Protein AF-A0A966MSS8-F1 (afdb_monomer_lite)

Secondary structure (DSSP, 8-state):
----TTT-TTHHHHHHHHHHHHHHHHHIIIIIHHHHHHHHHHHHHHHHHHHHHHHHHHHHHHHHHHHHHHHTTS-HHHHHHHHHHHHHHHHHHHHHHHHHHHH---

pLDDT: mean 84.5, std 10.58, range [46.78, 97.5]

Foldseek 3Di:
DQADVVGDVCNVVVVVVVVVVVVVCCCCVPVVVVVVVVVCVVVVVVCVVVVVVCVVVVLVCQLVVQLVVVVVPDPSVVSNVVSCVVVVVCCVVVVVVVVVVVVDDD

Sequence (106 aa):
MAGTPFTNPDWAEETTEQIDRLVGVVRDRVTNNIVTVVRTIVFGLLGALLGIAIAVIGLILATRGLQVLIALAVSEERAVYISYLLLGAILVVGGSAAMRRRSGTP

Radius of gyration: 30.39 Å; chains: 1; bounding box: 65×14×76 Å

Structure (mmCIF, N/CA/C/O backbone):
data_AF-A0A966MSS8-F1
#
_entry.id   AF-A0A966MSS8-F1
#
loop_
_atom_site.group_PDB
_atom_site.id
_atom_site.type_symbol
_atom_site.label_atom_id
_atom_site.label_alt_id
_atom_site.label_comp_id
_atom_site.label_asym_id
_atom_site.label_entity_id
_atom_site.label_seq_id
_atom_site.pdbx_PDB_ins_code
_atom_site.Cartn_x
_atom_site.Cartn_y
_atom_site.Cartn_z
_atom_site.occupancy
_atom_site.B_iso_or_equiv
_atom_site.auth_seq_id
_atom_site.auth_comp_id
_atom_site.auth_asym_id
_atom_site.auth_atom_id
_atom_site.pdbx_PDB_model_num
ATOM 1 N N . MET A 1 1 ? -40.485 0.399 34.446 1.00 47.78 1 MET A N 1
ATOM 2 C CA . MET A 1 1 ? -40.427 1.545 35.379 1.00 47.78 1 MET A CA 1
ATOM 3 C C . MET A 1 1 ? -39.173 1.349 36.206 1.00 47.78 1 MET A C 1
ATOM 5 O O . MET A 1 1 ? -39.003 0.244 36.696 1.00 47.78 1 MET A O 1
ATOM 9 N N . ALA A 1 2 ? -38.271 2.329 36.283 1.00 55.94 2 ALA A N 1
ATOM 10 C CA . ALA A 1 2 ? -37.100 2.199 37.149 1.00 55.94 2 ALA A CA 1
ATOM 11 C C . ALA A 1 2 ? -37.593 2.161 38.602 1.00 55.94 2 ALA A C 1
ATOM 13 O O . ALA A 1 2 ? -38.197 3.133 39.061 1.00 55.94 2 ALA A O 1
ATOM 14 N N . GLY A 1 3 ? -37.426 1.021 39.278 1.00 61.41 3 GLY A N 1
ATOM 15 C CA . GLY A 1 3 ? -37.715 0.914 40.705 1.00 61.41 3 GLY A CA 1
ATOM 16 C C . GLY A 1 3 ? -36.858 1.921 41.464 1.00 61.41 3 GLY A C 1
ATOM 17 O O . GLY A 1 3 ? -35.765 2.256 41.024 1.00 61.41 3 GLY A O 1
ATOM 18 N N . THR A 1 4 ? -37.363 2.461 42.560 1.00 68.75 4 THR A N 1
ATOM 19 C CA . THR A 1 4 ? -36.591 3.310 43.480 1.00 68.75 4 THR A CA 1
ATOM 20 C C . THR A 1 4 ? -36.326 2.515 44.757 1.00 68.75 4 THR A C 1
ATOM 22 O O . THR A 1 4 ? -37.066 1.564 45.022 1.00 68.75 4 THR A O 1
ATOM 25 N N . PRO A 1 5 ? -35.347 2.894 45.600 1.00 67.44 5 PRO A N 1
ATOM 26 C CA . PRO A 1 5 ? -35.046 2.153 46.834 1.00 67.44 5 PRO A CA 1
ATOM 27 C C . PRO A 1 5 ? -36.236 2.050 47.802 1.00 67.44 5 PRO A C 1
ATOM 29 O O . PRO A 1 5 ? -36.229 1.232 48.712 1.00 67.44 5 PRO A O 1
ATOM 32 N N . PHE A 1 6 ? -37.267 2.877 47.609 1.00 63.91 6 PHE A N 1
ATOM 33 C CA . PHE A 1 6 ? -38.488 2.887 48.413 1.00 63.91 6 PHE A CA 1
ATOM 34 C C . PHE A 1 6 ? -39.641 2.075 47.803 1.00 63.91 6 PHE A C 1
ATOM 36 O O . PHE A 1 6 ? -40.670 1.909 48.450 1.00 63.91 6 PHE A O 1
ATOM 43 N N . THR A 1 7 ? -39.505 1.604 46.561 1.00 72.94 7 THR A N 1
ATOM 44 C CA . THR A 1 7 ? -40.572 0.910 45.813 1.00 72.94 7 THR A CA 1
ATOM 45 C C . THR A 1 7 ? -40.148 -0.445 45.248 1.00 72.94 7 THR A C 1
ATOM 47 O O . THR A 1 7 ? -41.018 -1.230 44.879 1.00 72.94 7 THR A O 1
ATOM 50 N N . ASN A 1 8 ? -38.845 -0.742 45.208 1.00 71.12 8 ASN A N 1
ATOM 51 C CA . ASN A 1 8 ? -38.300 -2.028 44.787 1.00 71.12 8 ASN A CA 1
ATOM 52 C C . ASN A 1 8 ? -37.221 -2.503 45.788 1.00 71.12 8 ASN A C 1
ATOM 54 O O . ASN A 1 8 ? -36.213 -1.806 45.936 1.00 71.12 8 ASN A O 1
ATOM 58 N N . PRO A 1 9 ? -37.404 -3.654 46.467 1.00 78.00 9 PRO A N 1
ATOM 59 C CA . PRO A 1 9 ? -36.412 -4.199 47.397 1.00 78.00 9 PRO A CA 1
ATOM 60 C C . PRO A 1 9 ? -35.086 -4.585 46.719 1.00 78.00 9 PRO A C 1
ATOM 62 O O . PRO A 1 9 ? -34.039 -4.446 47.347 1.00 78.00 9 PRO A O 1
ATOM 65 N N . ASP A 1 10 ? -35.105 -4.952 45.433 1.00 79.75 10 ASP A N 1
ATOM 66 C CA . ASP A 1 10 ? -33.917 -5.397 44.681 1.00 79.75 10 ASP A CA 1
ATOM 67 C C . ASP A 1 10 ? -33.230 -4.248 43.918 1.00 79.75 10 ASP A C 1
ATOM 69 O O . ASP A 1 10 ? -32.321 -4.446 43.109 1.00 79.75 10 ASP A O 1
ATOM 73 N N . TRP A 1 11 ? -33.643 -3.004 44.187 1.00 81.75 11 TRP A N 1
ATOM 74 C CA . TRP A 1 11 ? -33.185 -1.811 43.471 1.00 81.75 11 TRP A CA 1
ATOM 75 C C . TRP A 1 11 ? -31.660 -1.657 43.434 1.00 81.75 11 TRP A C 1
ATOM 77 O O . TRP A 1 11 ? -31.097 -1.237 42.419 1.00 81.75 11 TRP A O 1
ATOM 87 N N . ALA A 1 12 ? -30.993 -1.967 44.546 1.00 79.69 12 ALA A N 1
ATOM 88 C CA . ALA A 1 12 ? -29.552 -1.792 44.670 1.00 79.69 12 ALA A CA 1
ATOM 89 C C . ALA A 1 12 ? -28.777 -2.759 43.761 1.00 79.69 12 ALA A C 1
ATOM 91 O O . ALA A 1 12 ? -27.814 -2.350 43.111 1.00 79.69 12 ALA A O 1
ATOM 92 N N . GLU A 1 13 ? -29.213 -4.016 43.681 1.00 84.00 13 GLU A N 1
ATOM 93 C CA . GLU A 1 13 ? -28.589 -5.047 42.849 1.00 84.00 13 GLU A CA 1
ATOM 94 C C . GLU A 1 13 ? -28.814 -4.744 41.364 1.00 84.00 13 GLU A C 1
ATOM 96 O O . GLU A 1 13 ? -27.862 -4.647 40.589 1.00 84.00 13 GLU A O 1
ATOM 101 N N . GLU A 1 14 ? -30.057 -4.429 40.996 1.00 82.19 14 GLU A N 1
ATOM 102 C CA . GLU A 1 14 ? -30.448 -4.137 39.615 1.00 82.19 14 GLU A CA 1
ATOM 103 C C . GLU A 1 14 ? -29.769 -2.865 39.067 1.00 82.19 14 GLU A C 1
ATOM 105 O O . GLU A 1 14 ? -29.367 -2.807 37.901 1.00 82.19 14 GLU A O 1
ATOM 110 N N . THR A 1 15 ? -29.581 -1.843 39.911 1.00 83.38 15 THR A N 1
ATOM 111 C CA . THR A 1 15 ? -28.857 -0.613 39.541 1.00 83.38 15 THR A CA 1
ATOM 112 C C . THR A 1 15 ? -27.355 -0.864 39.411 1.00 83.38 15 THR A C 1
ATOM 114 O O . THR A 1 15 ? -26.719 -0.346 38.490 1.00 83.38 15 THR A O 1
ATOM 117 N N . THR A 1 16 ? -26.777 -1.677 40.297 1.00 86.06 16 THR A N 1
ATOM 118 C CA . THR A 1 16 ? -25.346 -2.011 40.254 1.00 86.06 16 THR A CA 1
ATOM 119 C C . THR A 1 16 ? -25.009 -2.816 39.002 1.00 86.06 16 THR A C 1
ATOM 121 O O . THR A 1 16 ? -24.051 -2.478 38.307 1.00 86.06 16 THR A O 1
ATOM 124 N N . GLU A 1 17 ? -25.833 -3.802 38.639 1.00 87.62 17 GLU A N 1
ATOM 125 C CA . GLU A 1 17 ? -25.664 -4.550 37.389 1.00 87.62 17 GLU A CA 1
ATOM 126 C C . GLU A 1 17 ? -25.775 -3.658 36.147 1.00 87.62 17 GLU A C 1
ATOM 128 O O . GLU A 1 17 ? -25.050 -3.856 35.172 1.00 87.62 17 GLU A O 1
ATOM 133 N N . GLN A 1 18 ? -26.675 -2.671 36.150 1.00 85.88 18 GLN A N 1
ATOM 134 C CA . GLN A 1 18 ? -26.797 -1.728 35.035 1.00 85.88 18 GLN A CA 1
ATOM 135 C C . GLN A 1 18 ? -25.549 -0.855 34.887 1.00 85.88 18 GLN A C 1
ATOM 137 O O . GLN A 1 18 ? -25.084 -0.642 33.764 1.00 85.88 18 GLN A O 1
ATOM 142 N N . ILE A 1 19 ? -24.987 -0.378 36.001 1.00 86.69 19 ILE A N 1
ATOM 143 C CA . ILE A 1 19 ? -23.738 0.390 35.998 1.00 86.69 19 ILE A CA 1
ATOM 144 C C . ILE A 1 19 ? -22.585 -0.486 35.501 1.00 86.69 19 ILE A C 1
ATOM 146 O O . ILE A 1 19 ? -21.837 -0.046 34.628 1.00 86.69 19 ILE A O 1
ATOM 150 N N . ASP A 1 20 ? -22.467 -1.723 35.985 1.00 88.69 20 ASP A N 1
ATOM 151 C CA . ASP A 1 20 ? -21.393 -2.634 35.580 1.00 88.69 20 ASP A CA 1
ATOM 152 C C . ASP A 1 20 ? -21.473 -2.982 34.085 1.00 88.69 20 ASP A C 1
ATOM 154 O O . ASP A 1 20 ? -20.482 -2.870 33.360 1.00 88.69 20 ASP A O 1
ATOM 158 N N . ARG A 1 21 ? -22.678 -3.258 33.564 1.00 86.00 21 ARG A N 1
ATOM 159 C CA . ARG A 1 21 ? -22.899 -3.453 32.119 1.00 86.00 21 ARG A CA 1
ATOM 160 C C . ARG A 1 21 ? -22.521 -2.213 31.309 1.00 86.00 21 ARG A C 1
ATOM 162 O O . ARG A 1 21 ? -21.906 -2.342 30.251 1.00 86.00 21 ARG A O 1
ATOM 169 N N . LEU A 1 22 ? -22.867 -1.014 31.779 1.00 85.19 22 LEU A N 1
ATOM 170 C CA . LEU A 1 22 ? -22.548 0.229 31.074 1.00 85.19 22 LEU A CA 1
ATOM 171 C C . LEU A 1 22 ? -21.035 0.495 31.058 1.00 85.19 22 LEU A C 1
ATOM 173 O O . LEU A 1 22 ? -20.477 0.822 30.008 1.00 85.19 22 LEU A O 1
ATOM 177 N N . VAL A 1 23 ? -20.361 0.310 32.195 1.00 84.62 23 VAL A N 1
ATOM 178 C CA . VAL A 1 23 ? -18.903 0.449 32.319 1.00 84.62 23 VAL A CA 1
ATOM 179 C C . VAL A 1 23 ? -18.186 -0.604 31.473 1.00 84.62 23 VAL A C 1
ATOM 181 O O . VAL A 1 23 ? -17.229 -0.264 30.775 1.00 84.62 23 VAL A O 1
ATOM 184 N N . GLY A 1 24 ? -18.682 -1.844 31.457 1.00 81.44 24 GLY A N 1
ATOM 185 C CA . GLY A 1 24 ? -18.201 -2.916 30.587 1.00 81.44 24 GLY A CA 1
ATOM 186 C C . GLY A 1 24 ? -18.274 -2.532 29.109 1.00 81.44 24 GLY A C 1
ATOM 187 O O . GLY A 1 24 ? -17.266 -2.586 28.407 1.00 81.44 24 GLY A O 1
ATOM 188 N N . VAL A 1 25 ? -19.420 -2.015 28.650 1.00 80.56 25 VAL A N 1
ATOM 189 C CA . VAL A 1 25 ? -19.597 -1.551 27.262 1.00 80.56 25 VAL A CA 1
ATOM 190 C C . VAL A 1 25 ? -18.638 -0.412 26.915 1.00 80.56 25 VAL A C 1
ATOM 192 O O . VAL A 1 25 ? -18.061 -0.413 25.827 1.00 80.56 25 VAL A O 1
ATOM 195 N N . VAL A 1 26 ? -18.445 0.562 27.808 1.00 80.88 26 VAL A N 1
ATOM 196 C CA . VAL A 1 26 ? -17.502 1.669 27.574 1.00 80.88 26 VAL A CA 1
ATOM 197 C C . VAL A 1 26 ? -16.069 1.145 27.501 1.00 80.88 26 VAL A C 1
ATOM 199 O O . VAL A 1 26 ? -15.343 1.485 26.565 1.00 80.88 26 VAL A O 1
ATOM 202 N N . ARG A 1 27 ? -15.664 0.281 28.436 1.00 78.00 27 ARG A N 1
ATOM 203 C CA . ARG A 1 27 ? -14.326 -0.318 28.465 1.00 78.00 27 ARG A CA 1
ATOM 204 C C . ARG A 1 27 ? -14.045 -1.122 27.199 1.00 78.00 27 ARG A C 1
ATOM 206 O O . ARG A 1 27 ? -13.024 -0.896 26.550 1.00 78.00 27 ARG A O 1
ATOM 213 N N . ASP A 1 28 ? -14.955 -2.005 26.811 1.00 77.19 28 ASP A N 1
ATOM 214 C CA . ASP A 1 28 ? -14.763 -2.877 25.652 1.00 77.19 28 ASP A CA 1
ATOM 215 C C . ASP A 1 28 ? -14.751 -2.088 24.344 1.00 77.19 28 ASP A C 1
ATOM 217 O O . ASP A 1 28 ? -13.930 -2.342 23.458 1.00 77.19 28 ASP A O 1
ATOM 221 N N . ARG A 1 29 ? -15.621 -1.080 24.231 1.00 72.19 29 ARG A N 1
ATOM 222 C CA . ARG A 1 29 ? -15.758 -0.278 23.013 1.00 72.19 29 ARG A CA 1
ATOM 223 C C . ARG A 1 29 ? -14.649 0.758 22.851 1.00 72.19 29 ARG A C 1
ATOM 225 O O . ARG A 1 29 ? -14.377 1.154 21.718 1.00 72.19 29 ARG A O 1
ATOM 232 N N . VAL A 1 30 ? -14.000 1.179 23.935 1.00 73.94 30 VAL A N 1
ATOM 233 C CA . VAL A 1 30 ? -12.929 2.184 23.901 1.00 73.94 30 VAL A CA 1
ATOM 234 C C . VAL A 1 30 ? -11.557 1.516 23.943 1.00 73.94 30 VAL A C 1
ATOM 236 O O . VAL A 1 30 ? -10.756 1.723 23.036 1.00 73.94 30 VAL A O 1
ATOM 239 N N . THR A 1 31 ? -11.268 0.663 24.925 1.00 76.25 31 THR A N 1
ATOM 240 C CA . THR A 1 31 ? -9.911 0.132 25.125 1.00 76.25 31 THR A CA 1
ATOM 241 C C . THR A 1 31 ? -9.491 -0.836 24.018 1.00 76.25 31 THR A C 1
ATOM 243 O O . THR A 1 31 ? -8.430 -0.654 23.421 1.00 76.25 31 THR A O 1
ATOM 246 N N . ASN A 1 32 ? -10.318 -1.831 23.683 1.00 76.75 32 ASN A N 1
ATOM 247 C CA . ASN A 1 32 ? -9.935 -2.852 22.697 1.00 76.75 32 ASN A CA 1
ATOM 248 C C . ASN A 1 32 ? -9.873 -2.288 21.271 1.00 76.75 32 ASN A C 1
ATOM 250 O O . ASN A 1 32 ? -8.953 -2.601 20.506 1.00 76.75 32 ASN A O 1
ATOM 254 N N . ASN A 1 33 ? -10.809 -1.400 20.927 1.00 79.56 33 ASN A N 1
ATOM 255 C CA . ASN A 1 33 ? -10.807 -0.726 19.631 1.00 79.56 33 ASN A CA 1
ATOM 256 C C . ASN A 1 33 ? -9.604 0.209 19.485 1.00 79.56 33 ASN A C 1
ATOM 258 O O . ASN A 1 33 ? -8.936 0.169 18.454 1.00 79.56 33 ASN A O 1
ATOM 262 N N . ILE A 1 34 ? -9.269 0.992 20.517 1.00 84.88 34 ILE A N 1
ATOM 263 C CA . ILE A 1 34 ? -8.102 1.882 20.470 1.00 84.88 34 ILE A CA 1
ATOM 264 C C . ILE A 1 34 ? -6.814 1.078 20.308 1.00 84.88 34 ILE A C 1
ATOM 266 O O . ILE A 1 34 ? -6.006 1.404 19.441 1.00 84.88 34 ILE A O 1
ATOM 270 N N . VAL A 1 35 ? -6.625 0.003 21.078 1.00 86.69 35 VAL A N 1
ATOM 271 C CA . VAL A 1 35 ? -5.422 -0.837 20.960 1.00 86.69 35 VAL A CA 1
ATOM 272 C C . VAL A 1 35 ? -5.294 -1.419 19.551 1.00 86.69 35 VAL A C 1
ATOM 274 O O . VAL A 1 35 ? -4.198 -1.437 18.990 1.00 86.69 35 VAL A O 1
ATOM 277 N N . THR A 1 36 ? -6.406 -1.845 18.951 1.00 88.88 36 THR A N 1
ATOM 278 C CA . THR A 1 36 ? -6.420 -2.374 17.581 1.00 88.88 36 THR A CA 1
ATOM 279 C C . THR A 1 36 ? -6.054 -1.299 16.559 1.00 88.88 36 THR A C 1
ATOM 281 O O . THR A 1 36 ? -5.188 -1.530 15.718 1.00 88.88 36 THR A O 1
ATOM 284 N N . VAL A 1 37 ? -6.641 -0.103 16.660 1.00 90.62 37 VAL A N 1
ATOM 285 C CA . VAL A 1 37 ? -6.331 1.034 15.775 1.00 90.62 37 VAL A CA 1
ATOM 286 C C . VAL A 1 37 ? -4.858 1.420 15.877 1.00 90.62 37 VAL A C 1
ATOM 288 O O . VAL A 1 37 ? -4.176 1.519 14.858 1.00 90.62 37 VAL A O 1
ATOM 291 N N . VAL A 1 38 ? -4.339 1.574 17.097 1.00 92.50 38 VAL A N 1
ATOM 292 C CA . VAL A 1 38 ? -2.929 1.915 17.336 1.00 92.50 38 VAL A CA 1
ATOM 293 C C . VAL A 1 38 ? -2.012 0.852 16.738 1.00 92.50 38 VAL A C 1
ATOM 295 O O . VAL A 1 38 ? -1.045 1.179 16.051 1.00 92.50 38 VAL A O 1
ATOM 298 N N . ARG A 1 39 ? -2.338 -0.427 16.934 1.00 92.69 39 ARG A N 1
ATOM 299 C CA . ARG A 1 39 ? -1.572 -1.543 16.379 1.00 92.69 39 ARG A CA 1
ATOM 300 C C . ARG A 1 39 ? -1.551 -1.518 14.849 1.00 92.69 39 ARG A C 1
ATOM 302 O O . ARG A 1 39 ? -0.482 -1.680 14.262 1.00 92.69 39 ARG A O 1
ATOM 309 N N . THR A 1 40 ? -2.692 -1.279 14.208 1.00 93.94 40 THR A N 1
ATOM 310 C CA . THR A 1 40 ? -2.781 -1.148 12.748 1.00 93.94 40 THR A CA 1
ATOM 311 C C . THR A 1 40 ? -1.972 0.038 12.239 1.00 93.94 40 THR A C 1
ATOM 313 O O . THR A 1 40 ? -1.320 -0.079 11.208 1.00 93.94 40 THR A O 1
ATOM 316 N N . ILE A 1 41 ? -1.948 1.157 12.964 1.00 96.00 41 ILE A N 1
ATOM 317 C CA . ILE A 1 41 ? -1.140 2.323 12.591 1.00 96.00 41 ILE A CA 1
ATOM 318 C C . ILE A 1 41 ? 0.352 1.990 12.669 1.00 96.00 41 ILE A C 1
ATOM 320 O O . ILE A 1 41 ? 1.076 2.222 11.704 1.00 96.00 41 ILE A O 1
ATOM 324 N N . VAL A 1 42 ? 0.816 1.414 13.781 1.00 96.44 42 VAL A N 1
ATOM 325 C CA . VAL A 1 42 ? 2.240 1.098 13.980 1.00 96.44 42 VAL A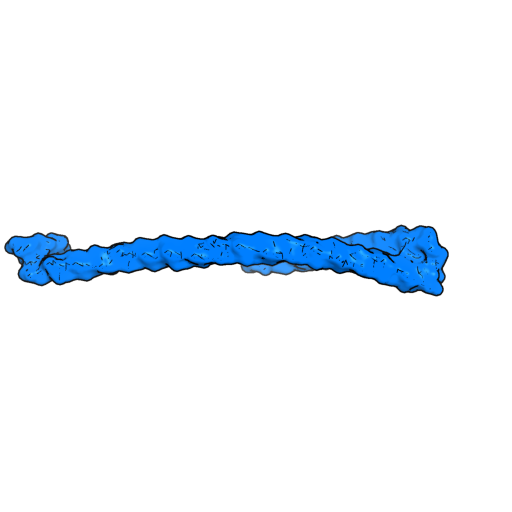 CA 1
ATOM 326 C C . VAL A 1 42 ? 2.717 0.059 12.969 1.00 96.44 42 VAL A C 1
ATOM 328 O O . VAL A 1 42 ? 3.699 0.290 12.262 1.00 96.44 42 VAL A O 1
ATOM 331 N N . PHE A 1 43 ? 2.015 -1.070 12.849 1.00 95.25 43 PHE A N 1
ATOM 332 C CA . PHE A 1 43 ? 2.398 -2.101 11.885 1.00 95.25 43 PHE A CA 1
ATOM 333 C C . PHE A 1 43 ? 2.161 -1.666 10.440 1.00 95.25 43 PHE A C 1
ATOM 335 O O . PHE A 1 43 ? 2.937 -2.046 9.568 1.00 95.25 43 PHE A O 1
ATOM 342 N N . GLY A 1 44 ? 1.154 -0.833 10.178 1.00 94.50 44 GLY A N 1
ATOM 343 C CA . GLY A 1 44 ? 0.925 -0.229 8.869 1.00 94.50 44 GLY A CA 1
ATOM 344 C C . GLY A 1 44 ? 2.070 0.693 8.454 1.00 94.50 44 GLY A C 1
ATOM 345 O O . GLY A 1 44 ? 2.544 0.598 7.327 1.00 94.50 44 GLY A O 1
ATOM 346 N N . LEU A 1 45 ? 2.575 1.526 9.369 1.00 96.81 45 LEU A N 1
ATOM 347 C CA . LEU A 1 45 ? 3.739 2.386 9.132 1.00 96.81 45 LEU A CA 1
ATOM 348 C C . LEU A 1 45 ? 5.012 1.574 8.890 1.00 96.81 45 LEU A C 1
ATOM 350 O O . LEU A 1 45 ? 5.719 1.826 7.916 1.00 96.81 45 LEU A O 1
ATOM 354 N N . LEU A 1 46 ? 5.287 0.574 9.731 1.00 96.50 46 LEU A N 1
ATOM 355 C CA . LEU A 1 46 ? 6.437 -0.316 9.543 1.00 96.50 46 LEU A CA 1
ATOM 356 C C . LEU A 1 46 ? 6.344 -1.077 8.216 1.00 96.50 46 LEU A C 1
ATOM 358 O O . LEU A 1 46 ? 7.320 -1.146 7.469 1.00 96.50 46 LEU A O 1
ATOM 362 N N . GLY A 1 47 ? 5.158 -1.595 7.896 1.00 96.00 47 GLY A N 1
ATOM 363 C CA . GLY A 1 47 ? 4.878 -2.270 6.636 1.00 96.00 47 GLY A CA 1
ATOM 364 C C . GLY A 1 47 ? 5.039 -1.348 5.430 1.00 96.00 47 GLY A C 1
ATOM 365 O O . GLY A 1 47 ? 5.614 -1.765 4.431 1.00 96.00 47 GLY A O 1
ATOM 366 N N . ALA A 1 48 ? 4.605 -0.089 5.520 1.00 96.12 48 ALA A N 1
ATOM 367 C CA . ALA A 1 48 ? 4.778 0.895 4.455 1.00 96.12 48 ALA A CA 1
ATOM 368 C C . ALA A 1 48 ? 6.257 1.237 4.233 1.00 96.12 48 ALA A C 1
ATOM 370 O O . ALA A 1 48 ? 6.719 1.226 3.095 1.00 96.12 48 ALA A O 1
ATOM 371 N N . LEU A 1 49 ? 7.016 1.479 5.305 1.00 96.88 49 LEU A N 1
ATOM 372 C CA . LEU A 1 49 ? 8.451 1.767 5.221 1.00 96.88 49 LEU A CA 1
ATOM 373 C C . LEU A 1 49 ? 9.224 0.603 4.589 1.00 96.88 49 LEU A C 1
ATOM 375 O O . LEU A 1 49 ? 9.977 0.802 3.634 1.00 96.88 49 LEU A O 1
ATOM 379 N N . LEU A 1 50 ? 8.997 -0.619 5.076 1.00 97.50 50 LEU A N 1
ATOM 380 C CA . LEU A 1 50 ? 9.620 -1.821 4.519 1.00 97.50 50 LEU A CA 1
ATOM 381 C C . LEU A 1 50 ? 9.149 -2.093 3.089 1.00 97.50 50 LEU A C 1
ATOM 383 O O . LEU A 1 50 ? 9.956 -2.438 2.232 1.00 97.50 50 LEU A O 1
ATOM 387 N N . GLY A 1 51 ? 7.862 -1.893 2.811 1.00 96.56 51 GLY A N 1
ATOM 388 C CA . GLY A 1 51 ? 7.281 -2.058 1.484 1.00 96.56 51 GLY A CA 1
ATOM 389 C C . GLY A 1 51 ? 7.911 -1.121 0.457 1.00 96.56 51 GLY A C 1
ATOM 390 O O . GLY A 1 51 ? 8.262 -1.567 -0.632 1.00 96.56 51 GLY A O 1
ATOM 391 N N . ILE A 1 52 ? 8.131 0.148 0.816 1.00 96.56 52 ILE A N 1
ATOM 392 C CA . ILE A 1 52 ? 8.833 1.115 -0.038 1.00 96.56 52 ILE A CA 1
ATOM 393 C C . ILE A 1 52 ? 10.274 0.658 -0.281 1.00 96.56 52 ILE A C 1
ATOM 395 O O . ILE A 1 52 ? 10.715 0.633 -1.429 1.00 96.56 52 ILE A O 1
ATOM 399 N N . ALA A 1 53 ? 10.999 0.253 0.765 1.00 96.69 53 ALA A N 1
ATOM 400 C CA . ALA A 1 53 ? 12.378 -0.212 0.625 1.00 96.69 53 ALA A CA 1
ATOM 401 C C . ALA A 1 53 ? 12.484 -1.437 -0.302 1.00 96.69 53 ALA A C 1
ATOM 403 O O . ALA A 1 53 ? 13.298 -1.450 -1.226 1.00 96.69 53 ALA A O 1
ATOM 404 N N . ILE A 1 54 ? 11.618 -2.435 -0.104 1.00 97.12 54 ILE A N 1
ATOM 405 C CA . ILE A 1 54 ? 11.544 -3.636 -0.946 1.00 97.12 54 ILE A CA 1
ATOM 406 C C . ILE A 1 54 ? 11.198 -3.261 -2.389 1.00 97.12 54 ILE A C 1
ATOM 408 O O . ILE A 1 54 ? 11.834 -3.764 -3.314 1.00 97.12 54 ILE A O 1
ATOM 412 N N . ALA A 1 55 ? 10.230 -2.365 -2.595 1.00 95.19 55 ALA A N 1
ATOM 413 C CA . ALA A 1 55 ? 9.841 -1.919 -3.927 1.00 95.19 55 ALA A CA 1
ATOM 414 C C . ALA A 1 55 ? 11.008 -1.244 -4.660 1.00 95.19 55 ALA A C 1
ATOM 416 O O . ALA A 1 55 ? 11.271 -1.575 -5.815 1.00 95.19 55 ALA A O 1
ATOM 417 N N . VAL A 1 56 ? 11.745 -0.354 -3.989 1.00 95.44 56 VAL A N 1
ATOM 418 C CA . VAL A 1 56 ? 12.910 0.333 -4.568 1.00 95.44 56 VAL A CA 1
ATOM 419 C C . VAL A 1 56 ? 14.015 -0.661 -4.923 1.00 95.44 56 VAL A C 1
ATOM 421 O O . VAL A 1 56 ? 14.492 -0.660 -6.058 1.00 95.44 56 VAL A O 1
ATOM 424 N N . ILE A 1 57 ? 14.396 -1.540 -3.992 1.00 96.25 57 ILE A N 1
ATOM 425 C CA . ILE A 1 57 ? 15.440 -2.549 -4.232 1.00 96.25 57 ILE A CA 1
ATOM 426 C C . ILE A 1 57 ? 15.026 -3.488 -5.369 1.00 96.25 57 ILE A C 1
ATOM 428 O O . ILE A 1 57 ? 15.829 -3.767 -6.258 1.00 96.25 57 ILE A O 1
ATOM 432 N N . GLY A 1 58 ? 13.769 -3.932 -5.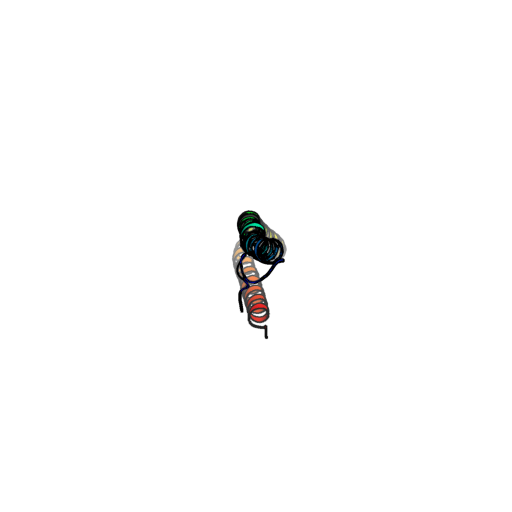382 1.00 95.31 58 GLY A N 1
ATOM 433 C CA . GLY A 1 58 ? 13.225 -4.775 -6.441 1.00 95.31 58 GLY A CA 1
ATOM 434 C C . GLY A 1 58 ? 13.275 -4.099 -7.810 1.00 95.31 58 GLY A C 1
ATOM 435 O O . GLY A 1 58 ? 13.651 -4.735 -8.791 1.00 95.31 58 GLY A O 1
ATOM 436 N N . LEU A 1 59 ? 12.974 -2.800 -7.882 1.00 92.94 59 LEU A N 1
ATOM 437 C CA . LEU A 1 59 ? 13.020 -2.028 -9.125 1.00 92.94 59 LEU A CA 1
ATOM 438 C C . LEU A 1 59 ? 14.464 -1.867 -9.630 1.00 92.94 59 LEU A C 1
ATOM 440 O O . LEU A 1 59 ? 14.729 -2.051 -10.820 1.00 92.94 59 LEU A O 1
ATOM 444 N N . ILE A 1 60 ? 15.418 -1.610 -8.732 1.00 93.00 60 ILE A N 1
ATOM 445 C CA . ILE A 1 60 ? 16.850 -1.558 -9.068 1.00 93.00 60 ILE A CA 1
ATOM 446 C C . ILE A 1 60 ? 17.336 -2.922 -9.570 1.00 93.00 60 ILE A C 1
ATOM 448 O O . ILE A 1 60 ? 17.995 -3.001 -10.606 1.00 93.00 60 ILE A O 1
ATOM 452 N N . LEU A 1 61 ? 16.994 -4.003 -8.868 1.00 94.06 61 LEU A N 1
ATOM 453 C CA . LEU A 1 61 ? 17.406 -5.350 -9.250 1.00 94.06 61 LEU A CA 1
ATOM 454 C C . LEU A 1 61 ? 16.801 -5.755 -10.596 1.00 94.06 61 LEU A C 1
ATOM 456 O O . LEU A 1 61 ? 17.501 -6.300 -11.443 1.00 94.06 61 LEU A O 1
ATOM 460 N N . ALA A 1 62 ? 15.522 -5.455 -10.815 1.00 90.50 62 ALA A N 1
ATOM 461 C CA . ALA A 1 62 ? 14.839 -5.776 -12.057 1.00 90.50 62 ALA A CA 1
ATOM 462 C C . ALA A 1 62 ? 15.399 -4.971 -13.235 1.00 90.50 62 ALA A C 1
ATOM 464 O O . ALA A 1 62 ? 15.664 -5.548 -14.283 1.00 90.50 62 ALA A O 1
ATOM 465 N N . THR A 1 63 ? 15.647 -3.667 -13.071 1.00 88.06 63 THR A N 1
ATOM 466 C CA . THR A 1 63 ? 16.258 -2.846 -14.133 1.00 88.06 63 THR A CA 1
ATOM 467 C C . THR A 1 63 ? 17.666 -3.318 -14.469 1.00 88.06 63 THR A C 1
ATOM 469 O O . THR A 1 63 ? 17.951 -3.587 -15.633 1.00 88.06 63 THR A O 1
ATOM 472 N N . ARG A 1 64 ? 18.535 -3.483 -13.467 1.00 87.44 64 ARG A N 1
ATOM 473 C CA . ARG A 1 64 ? 19.915 -3.942 -13.679 1.00 87.44 64 ARG A CA 1
ATOM 474 C C . ARG A 1 64 ? 19.974 -5.361 -14.229 1.00 87.44 64 ARG A C 1
ATOM 476 O O . ARG A 1 64 ? 20.701 -5.604 -15.186 1.00 87.44 64 ARG A O 1
ATOM 483 N N . GLY A 1 65 ? 19.190 -6.277 -13.669 1.00 88.44 65 GLY A N 1
ATOM 484 C CA . GLY A 1 65 ? 19.120 -7.658 -14.138 1.00 88.44 65 GLY A CA 1
ATOM 485 C C . GLY A 1 65 ? 18.654 -7.737 -15.589 1.00 88.44 65 GLY A C 1
ATOM 486 O O . GLY A 1 65 ? 19.275 -8.416 -16.401 1.00 88.44 65 GLY A O 1
ATOM 487 N N . LEU A 1 66 ? 17.611 -6.984 -15.943 1.00 88.81 66 LEU A N 1
ATOM 488 C CA . LEU A 1 66 ? 17.078 -6.974 -17.301 1.00 88.81 66 LEU A CA 1
ATOM 489 C C . LEU A 1 66 ? 18.053 -6.330 -18.299 1.00 88.81 66 LEU A C 1
ATOM 491 O O . LEU A 1 66 ? 18.201 -6.842 -19.404 1.00 88.81 66 LEU A O 1
ATOM 495 N N . GLN A 1 67 ? 18.765 -5.268 -17.908 1.00 87.81 67 GLN A N 1
ATOM 496 C CA . GLN A 1 67 ? 19.823 -4.666 -18.729 1.00 87.81 67 GLN A CA 1
ATOM 497 C C . GLN A 1 67 ? 20.936 -5.666 -19.041 1.00 87.81 67 GLN A C 1
ATOM 499 O O . GLN A 1 67 ? 21.267 -5.839 -20.209 1.00 87.81 67 GLN A O 1
ATOM 504 N N . VAL A 1 68 ? 21.456 -6.367 -18.027 1.00 88.75 68 VAL A N 1
ATOM 505 C CA . VAL A 1 68 ? 22.518 -7.371 -18.209 1.00 88.75 68 VAL A CA 1
ATOM 506 C C . VAL A 1 68 ? 22.049 -8.513 -19.110 1.00 88.75 68 VAL A C 1
ATOM 508 O O . VAL A 1 68 ? 22.775 -8.919 -20.010 1.00 88.75 68 VAL A O 1
ATOM 511 N N . LEU A 1 69 ? 20.825 -9.010 -18.915 1.00 87.00 69 LEU A N 1
ATOM 512 C CA . LEU A 1 69 ? 20.275 -10.087 -19.742 1.00 87.00 69 LEU A CA 1
ATOM 513 C C . LEU A 1 69 ? 20.082 -9.663 -21.203 1.00 87.00 69 LEU A C 1
ATOM 515 O O . LEU A 1 69 ? 20.379 -10.438 -22.108 1.00 87.00 69 LEU A O 1
ATOM 519 N N . ILE A 1 70 ? 19.599 -8.442 -21.450 1.00 84.75 70 ILE A N 1
ATOM 520 C CA . ILE A 1 70 ? 19.383 -7.933 -22.812 1.00 84.75 70 ILE A CA 1
ATOM 521 C C . ILE A 1 70 ? 20.717 -7.588 -23.490 1.00 84.75 70 ILE A C 1
ATOM 523 O O . ILE A 1 70 ? 20.854 -7.803 -24.696 1.00 84.75 70 ILE A O 1
ATOM 527 N N . ALA A 1 71 ? 21.710 -7.115 -22.732 1.00 85.56 71 ALA A N 1
ATOM 528 C CA . ALA A 1 71 ? 23.049 -6.815 -23.239 1.00 85.56 71 ALA A CA 1
ATOM 529 C C . ALA A 1 71 ? 23.779 -8.056 -23.794 1.00 85.56 71 ALA A C 1
ATOM 531 O O . ALA A 1 71 ? 24.677 -7.920 -24.619 1.00 85.56 71 ALA A O 1
ATOM 532 N N . LEU A 1 72 ? 23.360 -9.276 -23.424 1.00 84.75 72 LEU A N 1
ATOM 533 C CA . LEU A 1 72 ? 23.871 -10.513 -24.034 1.00 84.75 72 LEU A CA 1
ATOM 534 C C . LEU A 1 72 ? 23.474 -10.671 -25.511 1.00 84.75 72 LEU A C 1
ATOM 536 O O . LEU A 1 72 ? 24.134 -11.404 -26.244 1.00 84.75 72 LEU A O 1
ATOM 540 N N . ALA A 1 73 ? 22.392 -10.021 -25.947 1.00 83.25 73 ALA A N 1
ATOM 541 C CA . ALA A 1 73 ? 21.844 -10.159 -27.297 1.00 83.25 73 ALA A CA 1
ATOM 542 C C . ALA A 1 73 ? 21.900 -8.862 -28.123 1.00 83.25 73 ALA A C 1
ATOM 544 O O . ALA A 1 73 ? 21.769 -8.908 -29.346 1.00 83.25 73 ALA A O 1
ATOM 545 N N . VAL A 1 74 ? 22.055 -7.701 -27.481 1.00 84.00 74 VAL A N 1
ATOM 546 C CA . VAL A 1 74 ? 21.966 -6.374 -28.111 1.00 84.00 74 VAL A CA 1
ATOM 547 C C . VAL A 1 74 ? 23.050 -5.454 -27.542 1.00 84.00 74 VAL A C 1
ATOM 549 O O . VAL A 1 74 ? 23.502 -5.652 -26.421 1.00 84.00 74 VAL A O 1
ATOM 552 N N . SER A 1 75 ? 23.452 -4.417 -28.287 1.00 83.00 75 SER A N 1
ATOM 553 C CA . SER A 1 75 ? 24.353 -3.382 -27.768 1.00 83.00 75 SER A CA 1
ATOM 554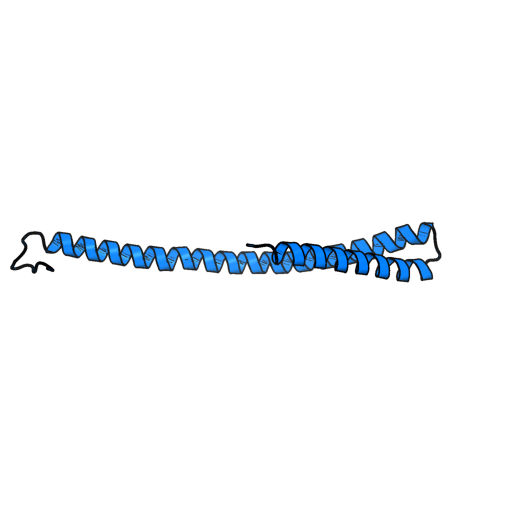 C C . SER A 1 75 ? 23.831 -2.745 -26.470 1.00 83.00 75 SER A C 1
ATOM 556 O O . SER A 1 75 ? 22.634 -2.476 -26.326 1.00 83.00 75 SER A O 1
ATOM 558 N N . GLU A 1 76 ? 24.760 -2.459 -25.553 1.00 75.75 76 GLU A N 1
ATOM 559 C CA . GLU A 1 76 ? 24.529 -1.853 -24.228 1.00 75.75 76 GLU A CA 1
ATOM 560 C C . GLU A 1 76 ? 23.586 -0.639 -24.291 1.00 75.75 76 GLU A C 1
ATOM 562 O O . GLU A 1 76 ? 22.631 -0.534 -23.523 1.00 75.75 76 GLU A O 1
ATOM 567 N N . GLU A 1 77 ? 23.783 0.243 -25.276 1.00 82.12 77 GLU A N 1
ATOM 568 C CA . GLU A 1 77 ? 22.967 1.448 -25.453 1.00 82.12 77 GLU A CA 1
ATOM 569 C C . GLU A 1 77 ? 21.485 1.129 -25.684 1.00 82.12 77 GLU A C 1
ATOM 571 O O . GLU A 1 77 ? 20.610 1.758 -25.092 1.00 82.12 77 GLU A O 1
ATOM 576 N N . ARG A 1 78 ? 21.179 0.127 -26.517 1.00 82.06 78 ARG A N 1
ATOM 577 C CA . ARG A 1 78 ? 19.795 -0.293 -26.789 1.00 82.06 78 ARG A CA 1
ATOM 578 C C . ARG A 1 78 ? 19.210 -1.096 -25.632 1.00 82.06 78 ARG A C 1
ATOM 580 O O . ARG A 1 78 ? 18.011 -0.973 -25.371 1.00 82.06 78 ARG A O 1
ATOM 587 N N . ALA A 1 79 ? 20.029 -1.879 -24.932 1.00 78.62 79 ALA A N 1
ATOM 588 C CA . ALA A 1 79 ? 19.594 -2.681 -23.792 1.00 78.62 79 ALA A CA 1
ATOM 589 C C . ALA A 1 79 ? 18.973 -1.817 -22.682 1.00 78.62 79 ALA A C 1
ATOM 591 O O . ALA A 1 79 ? 17.937 -2.182 -22.120 1.00 78.62 79 ALA A O 1
ATOM 592 N N . VAL A 1 80 ? 19.530 -0.626 -22.435 1.00 83.38 80 VAL A N 1
ATOM 593 C CA . VAL A 1 80 ? 18.998 0.337 -21.460 1.00 83.38 80 VAL A CA 1
ATOM 594 C C . VAL A 1 80 ? 17.566 0.758 -21.808 1.00 83.38 80 VAL A C 1
ATOM 596 O O . VAL A 1 80 ? 16.667 0.602 -20.980 1.00 83.38 80 VAL A O 1
ATOM 599 N N . TYR A 1 81 ? 17.309 1.216 -23.036 1.00 85.69 81 TYR A N 1
ATOM 600 C CA . TYR A 1 81 ? 15.971 1.679 -23.428 1.00 85.69 81 TYR A CA 1
ATOM 601 C C . TYR A 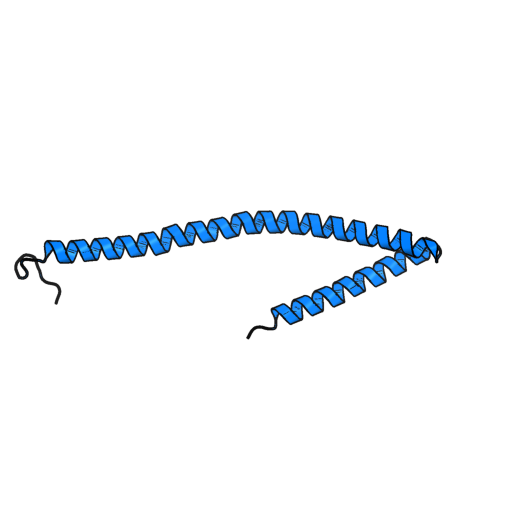1 81 ? 14.931 0.554 -23.442 1.00 85.69 81 TYR A C 1
ATOM 603 O O . TYR A 1 81 ? 13.807 0.748 -22.974 1.00 85.69 81 TYR A O 1
ATOM 611 N N . ILE A 1 82 ? 15.306 -0.634 -23.930 1.00 82.00 82 ILE A N 1
ATOM 612 C CA . ILE A 1 82 ? 14.408 -1.798 -23.958 1.00 82.00 82 ILE A CA 1
ATOM 613 C C . ILE A 1 82 ? 14.063 -2.231 -22.529 1.00 82.00 82 ILE A C 1
ATOM 615 O O . ILE A 1 82 ? 12.903 -2.535 -22.248 1.00 82.00 82 ILE A O 1
ATOM 619 N N . SER A 1 83 ? 15.035 -2.201 -21.611 1.00 82.81 83 SER A N 1
ATOM 620 C CA . SER A 1 83 ? 14.801 -2.554 -20.209 1.00 82.81 83 SER A CA 1
ATOM 621 C C . SER A 1 83 ? 13.777 -1.630 -19.543 1.00 82.81 83 SER A C 1
ATOM 623 O O . SER A 1 83 ? 12.872 -2.112 -18.864 1.00 82.81 83 SER A O 1
ATOM 625 N N . TYR A 1 84 ? 13.853 -0.317 -19.786 1.00 85.94 84 TYR A N 1
ATOM 626 C CA . TYR A 1 84 ? 12.903 0.647 -19.229 1.00 85.94 84 TYR A CA 1
ATOM 627 C C . TYR A 1 84 ? 11.506 0.487 -19.823 1.00 85.94 84 TYR 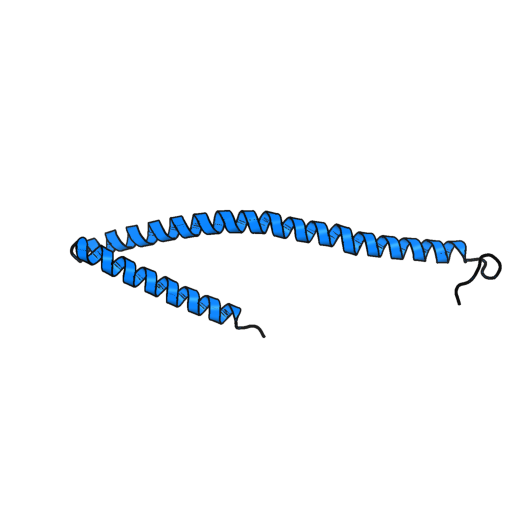A C 1
ATOM 629 O O . TYR A 1 84 ? 10.522 0.537 -19.084 1.00 85.94 84 TYR A O 1
ATOM 637 N N . LEU A 1 85 ? 11.413 0.245 -21.134 1.00 89.12 85 LEU A N 1
ATOM 638 C CA . LEU A 1 85 ? 10.135 0.028 -21.808 1.00 89.12 85 LEU A CA 1
ATOM 639 C C . LEU A 1 85 ? 9.440 -1.239 -21.292 1.00 89.12 85 LEU A C 1
ATOM 641 O O . LEU A 1 85 ? 8.252 -1.198 -20.972 1.00 89.12 85 LEU A O 1
ATOM 645 N N . LEU A 1 86 ? 10.179 -2.343 -21.147 1.00 88.62 86 LEU A N 1
ATOM 646 C CA . LEU A 1 86 ? 9.644 -3.596 -20.610 1.00 88.62 86 LEU A CA 1
ATOM 647 C C . LEU A 1 86 ? 9.233 -3.466 -19.145 1.00 88.62 86 LEU A C 1
ATOM 649 O O . LEU A 1 86 ? 8.129 -3.869 -18.781 1.00 88.62 86 LEU A O 1
ATOM 653 N N . LEU A 1 87 ? 10.090 -2.886 -18.303 1.00 90.06 87 LEU A N 1
ATOM 654 C CA . LEU A 1 87 ? 9.787 -2.734 -16.884 1.00 90.06 87 LEU A CA 1
ATOM 655 C C . LEU A 1 87 ? 8.575 -1.818 -16.664 1.00 90.06 87 LEU A C 1
ATOM 657 O O . LEU A 1 87 ? 7.690 -2.140 -15.871 1.00 90.06 87 LEU A O 1
ATOM 661 N N . GLY A 1 88 ? 8.504 -0.708 -17.405 1.00 87.31 88 GLY A N 1
ATOM 662 C CA . GLY A 1 88 ? 7.360 0.199 -17.393 1.00 87.31 88 GLY A CA 1
ATOM 663 C C . GLY A 1 88 ? 6.071 -0.494 -17.834 1.00 87.31 88 GLY A C 1
ATOM 664 O O . GLY A 1 88 ? 5.050 -0.373 -17.158 1.00 87.31 88 GLY A O 1
ATOM 665 N N . ALA A 1 89 ? 6.119 -1.290 -18.907 1.00 90.88 89 ALA A N 1
ATOM 666 C CA . ALA A 1 89 ? 4.971 -2.068 -19.365 1.00 90.88 89 ALA A CA 1
ATOM 667 C C . ALA A 1 89 ? 4.496 -3.074 -18.301 1.00 90.88 89 ALA A C 1
ATOM 669 O O . ALA A 1 89 ? 3.301 -3.141 -18.013 1.00 90.88 89 ALA A O 1
ATOM 670 N N . ILE A 1 90 ? 5.419 -3.803 -17.662 1.00 90.94 90 ILE A N 1
ATOM 671 C CA . ILE A 1 90 ? 5.101 -4.751 -16.582 1.00 90.94 90 ILE A CA 1
ATOM 672 C C . ILE A 1 90 ? 4.440 -4.032 -15.402 1.00 90.94 90 ILE A C 1
ATOM 674 O O . ILE A 1 90 ? 3.430 -4.509 -14.886 1.00 90.94 90 ILE A O 1
ATOM 678 N N . LEU A 1 91 ? 4.962 -2.874 -14.993 1.00 91.56 91 LEU A N 1
ATOM 679 C CA . LEU A 1 91 ? 4.405 -2.083 -13.892 1.00 91.56 91 LEU A CA 1
ATOM 680 C C . LEU A 1 91 ? 3.005 -1.542 -14.211 1.00 91.56 91 LEU A C 1
ATOM 682 O O . LEU A 1 91 ? 2.127 -1.596 -13.353 1.00 91.56 91 LEU A O 1
ATOM 686 N N . VAL A 1 92 ? 2.760 -1.069 -15.435 1.00 92.75 92 VAL A N 1
ATOM 687 C CA . VAL A 1 92 ? 1.437 -0.577 -15.860 1.00 92.75 92 VAL A CA 1
ATOM 688 C C . VAL A 1 92 ? 0.423 -1.720 -15.949 1.00 92.75 92 VAL A C 1
ATOM 690 O O . VAL A 1 92 ? -0.704 -1.595 -15.462 1.00 92.75 92 VAL A O 1
ATOM 693 N N . VAL A 1 93 ? 0.808 -2.859 -16.526 1.00 92.38 93 VAL A N 1
ATOM 694 C CA . VAL A 1 93 ? -0.059 -4.045 -16.610 1.00 92.38 93 VAL A CA 1
ATOM 695 C C . VAL A 1 93 ? -0.338 -4.607 -15.215 1.00 92.38 93 VAL A C 1
ATOM 697 O O . VAL A 1 93 ? -1.492 -4.849 -14.866 1.00 92.38 93 VAL A O 1
ATOM 700 N N . GLY A 1 94 ? 0.689 -4.744 -14.378 1.00 90.38 94 GLY A N 1
ATOM 701 C CA . GLY A 1 94 ? 0.546 -5.193 -12.994 1.00 90.38 94 GLY A CA 1
ATOM 702 C C . GLY A 1 94 ? -0.316 -4.242 -12.163 1.00 90.38 94 GLY A C 1
ATOM 703 O O . GLY A 1 94 ? -1.244 -4.680 -11.483 1.00 90.38 94 GLY A O 1
ATOM 704 N N . GLY A 1 95 ? -0.072 -2.935 -12.272 1.00 87.62 95 GLY A N 1
ATOM 705 C CA . GLY A 1 95 ? -0.836 -1.895 -11.587 1.00 87.62 95 GLY A CA 1
ATOM 706 C C . GLY A 1 95 ? -2.297 -1.849 -12.029 1.00 87.62 95 GLY A C 1
ATOM 707 O O . GLY A 1 95 ? -3.193 -1.798 -11.189 1.00 87.62 95 GLY A O 1
ATOM 708 N N . SER A 1 96 ? -2.569 -1.943 -13.331 1.00 90.00 96 SER A N 1
ATOM 709 C CA . SER A 1 96 ? -3.942 -2.000 -13.852 1.00 90.00 96 SER A CA 1
ATOM 710 C C . SER A 1 96 ? -4.676 -3.276 -13.429 1.00 90.00 96 SER A C 1
ATOM 712 O O . SER A 1 96 ? -5.843 -3.200 -13.043 1.00 90.00 96 SER A O 1
ATOM 714 N N . ALA A 1 97 ? -4.006 -4.431 -13.403 1.00 88.69 97 ALA A N 1
ATOM 715 C CA . ALA A 1 97 ? -4.578 -5.672 -12.882 1.00 88.69 97 ALA A CA 1
ATOM 716 C C . ALA A 1 97 ? -4.882 -5.584 -11.375 1.00 88.69 97 ALA A C 1
ATOM 718 O O . ALA A 1 97 ? -5.953 -6.007 -10.935 1.00 88.69 97 ALA A O 1
ATOM 719 N N . ALA A 1 98 ? -3.980 -4.997 -10.585 1.00 87.62 98 ALA A N 1
ATOM 720 C CA . ALA A 1 98 ? -4.195 -4.768 -9.158 1.00 87.62 98 ALA A CA 1
ATOM 721 C C . ALA A 1 98 ? -5.357 -3.793 -8.904 1.00 87.62 98 ALA A C 1
ATOM 723 O O . ALA A 1 98 ? -6.207 -4.058 -8.053 1.00 87.62 98 ALA A O 1
ATOM 724 N N . MET A 1 99 ? -5.449 -2.709 -9.682 1.00 86.69 99 MET A N 1
ATOM 725 C CA . MET A 1 99 ? -6.570 -1.768 -9.615 1.00 86.69 99 MET A CA 1
ATOM 726 C C . MET A 1 99 ? -7.897 -2.438 -9.971 1.00 86.69 99 MET A C 1
ATOM 728 O O . MET A 1 99 ? -8.864 -2.239 -9.244 1.00 86.69 99 MET A O 1
ATOM 732 N N . ARG A 1 100 ? -7.932 -3.297 -11.001 1.00 86.44 100 ARG A N 1
ATOM 733 C CA . ARG 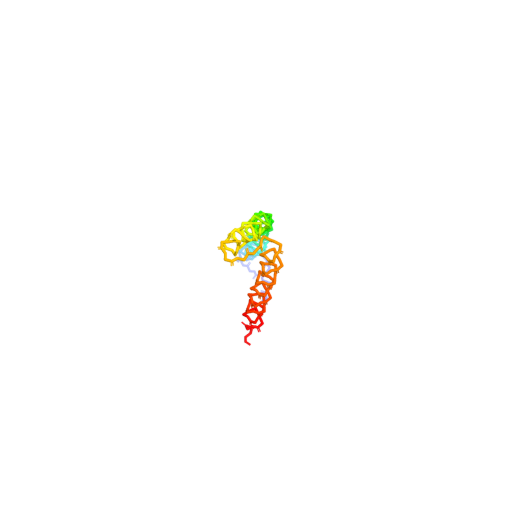A 1 100 ? -9.123 -4.093 -11.349 1.00 86.44 100 ARG A CA 1
ATOM 734 C C . ARG A 1 100 ? -9.578 -4.996 -10.202 1.00 86.44 100 ARG A C 1
ATOM 736 O O . ARG A 1 100 ? -10.775 -5.099 -9.953 1.00 86.44 100 ARG A O 1
ATOM 743 N N . ARG A 1 101 ? -8.638 -5.629 -9.490 1.00 81.56 101 ARG A N 1
ATOM 744 C CA . ARG A 1 101 ? -8.941 -6.468 -8.317 1.00 81.56 101 ARG A CA 1
ATOM 745 C C . ARG A 1 101 ? -9.453 -5.649 -7.135 1.00 81.56 101 ARG A C 1
ATOM 747 O O . ARG A 1 101 ? -10.375 -6.090 -6.469 1.00 81.56 101 ARG A O 1
ATOM 754 N N . ARG A 1 102 ? -8.903 -4.452 -6.901 1.00 79.62 102 ARG A N 1
ATOM 755 C CA . ARG A 1 102 ? -9.414 -3.516 -5.884 1.00 79.62 102 ARG A CA 1
ATOM 756 C C . ARG A 1 102 ? -10.821 -3.020 -6.219 1.00 79.62 102 ARG A C 1
ATOM 758 O O . ARG A 1 102 ? -11.630 -2.867 -5.316 1.00 79.62 102 ARG A O 1
ATOM 765 N N . SER A 1 103 ? -11.092 -2.710 -7.487 1.00 70.44 103 SER A N 1
ATOM 766 C CA . SER A 1 103 ? -12.412 -2.238 -7.922 1.00 70.44 103 SER A CA 1
ATOM 767 C C . SER A 1 103 ? -13.462 -3.349 -7.967 1.00 70.44 103 SER A C 1
ATOM 769 O O . SER A 1 103 ? -14.641 -3.049 -8.096 1.00 70.44 103 SER A O 1
ATOM 771 N N . GLY A 1 104 ? -13.050 -4.614 -7.862 1.00 61.31 104 GLY A N 1
ATOM 772 C CA . GLY A 1 104 ? -13.946 -5.742 -7.647 1.00 61.31 104 GLY A CA 1
ATOM 773 C C . GLY A 1 104 ? -14.169 -5.982 -6.157 1.00 61.31 104 GLY A C 1
ATOM 774 O O . GLY A 1 104 ? -13.506 -6.837 -5.579 1.00 61.31 104 GLY A O 1
ATOM 775 N N . THR A 1 105 ? -15.051 -5.209 -5.523 1.00 48.34 105 THR A N 1
ATOM 776 C CA . THR A 1 105 ? -16.010 -5.735 -4.528 1.00 48.34 105 THR A CA 1
ATOM 777 C C . THR A 1 105 ? -17.018 -4.650 -4.118 1.00 48.34 105 THR A C 1
ATOM 779 O O . THR A 1 105 ? -16.593 -3.548 -3.758 1.00 48.34 105 THR A O 1
ATOM 782 N N . PRO A 1 106 ? -18.332 -4.953 -4.087 1.00 46.78 106 PRO A N 1
ATOM 783 C CA . PRO A 1 106 ? -18.996 -6.192 -4.521 1.00 46.78 106 PRO A CA 1
ATOM 784 C C . PRO A 1 106 ? -19.108 -6.306 -6.045 1.00 46.78 106 PRO A C 1
ATOM 786 O O . PRO A 1 106 ? -19.589 -5.342 -6.680 1.00 46.78 106 PRO A O 1
#